Protein AF-A0A2S9GBN4-F1 (afdb_monomer_lite)

Foldseek 3Di:
DVVVVVVLVVLVVCLLVCLPPVDDPDDSVVSSVVSVVVVVVVVVVVVVCCVVLVVVCVVVNVVVSVVVVVVVVVVVVVVVVPDPD

Sequence (85 aa):
NAVEWFDFAIYGFLATFIAAHFFPSGNETAALLNTFAIFAAAVFMRPLGGFVFGPLGDRIGRQKVLAIVILLMSAATLCIGLLPT

Structure (mmCIF, N/CA/C/O backbone):
data_AF-A0A2S9GBN4-F1
#
_entry.id   AF-A0A2S9GBN4-F1
#
loop_
_atom_site.group_PDB
_atom_site.id
_atom_site.type_symbol
_atom_site.label_atom_id
_atom_site.label_alt_id
_atom_site.label_comp_id
_atom_site.label_asym_id
_atom_site.label_entity_id
_atom_site.label_seq_id
_atom_site.pdbx_PDB_ins_code
_atom_site.Cartn_x
_atom_site.Cartn_y
_atom_site.Cartn_z
_atom_site.occupancy
_atom_site.B_iso_or_equiv
_atom_site.auth_seq_id
_atom_site.auth_comp_id
_atom_site.auth_asym_id
_atom_site.auth_atom_id
_atom_site.pdbx_PDB_model_num
ATOM 1 N N . ASN A 1 1 ? 4.222 5.862 10.419 1.00 54.38 1 ASN A N 1
ATOM 2 C CA . ASN A 1 1 ? 4.850 6.473 9.225 1.00 54.38 1 ASN A CA 1
ATOM 3 C C . ASN A 1 1 ? 6.151 5.817 8.775 1.00 5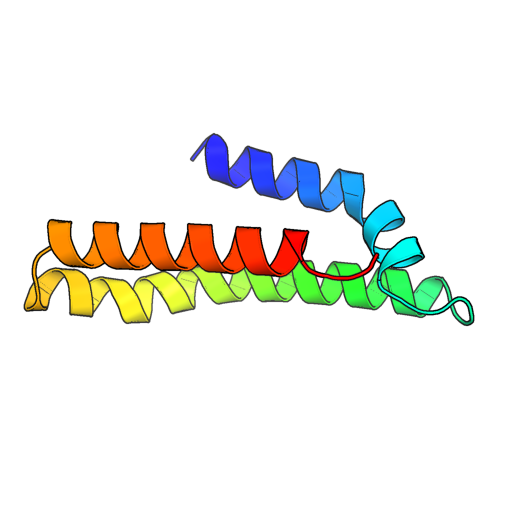4.38 1 ASN A C 1
ATOM 5 O O . ASN A 1 1 ? 6.301 5.682 7.577 1.00 54.38 1 ASN A O 1
ATOM 9 N N . ALA A 1 2 ? 7.078 5.380 9.642 1.00 62.50 2 ALA A N 1
ATOM 10 C CA . ALA A 1 2 ? 8.354 4.790 9.183 1.00 62.50 2 ALA A CA 1
ATOM 11 C C . ALA A 1 2 ? 8.192 3.601 8.207 1.00 62.50 2 ALA A C 1
ATOM 13 O O . ALA A 1 2 ? 8.892 3.531 7.206 1.00 62.50 2 ALA A O 1
ATOM 14 N N . VAL A 1 3 ? 7.217 2.721 8.459 1.00 64.12 3 VAL A N 1
ATOM 15 C CA . VAL A 1 3 ? 6.933 1.549 7.610 1.00 64.12 3 VAL A CA 1
ATOM 16 C C . VAL A 1 3 ? 6.446 1.941 6.206 1.00 64.12 3 VAL A C 1
ATOM 18 O O . VAL A 1 3 ? 6.899 1.369 5.226 1.00 64.12 3 VAL A O 1
ATOM 21 N N . GLU A 1 4 ? 5.592 2.961 6.073 1.00 64.44 4 GLU A N 1
ATOM 22 C CA . GLU A 1 4 ? 5.130 3.431 4.753 1.00 64.44 4 GLU A CA 1
ATOM 23 C C . GLU A 1 4 ? 6.249 4.054 3.916 1.00 64.44 4 GLU A C 1
ATOM 25 O O . GLU A 1 4 ? 6.255 3.910 2.695 1.00 64.44 4 GLU A O 1
ATOM 30 N N . TRP A 1 5 ? 7.159 4.787 4.562 1.00 70.25 5 TRP A N 1
ATOM 31 C CA . TRP A 1 5 ? 8.314 5.385 3.891 1.00 70.25 5 TRP A CA 1
ATOM 32 C C . TRP A 1 5 ? 9.333 4.323 3.478 1.00 70.25 5 TRP A C 1
ATOM 34 O O . TRP A 1 5 ? 9.960 4.455 2.430 1.00 70.25 5 TRP A O 1
ATOM 44 N N . PHE A 1 6 ? 9.457 3.259 4.271 1.00 76.00 6 PHE A N 1
ATOM 45 C CA . PHE A 1 6 ? 10.296 2.109 3.961 1.00 76.00 6 PHE A CA 1
ATOM 46 C C . PHE A 1 6 ? 9.799 1.353 2.721 1.00 76.00 6 PHE A C 1
ATOM 48 O O . PHE A 1 6 ? 10.584 1.131 1.801 1.00 76.00 6 PHE A O 1
ATOM 55 N N . ASP A 1 7 ? 8.497 1.056 2.639 1.00 72.12 7 ASP A N 1
ATOM 56 C CA . ASP A 1 7 ? 7.897 0.412 1.459 1.00 72.12 7 ASP A CA 1
ATOM 57 C C . ASP A 1 7 ? 8.092 1.247 0.188 1.00 72.12 7 ASP A C 1
ATOM 59 O O . ASP A 1 7 ? 8.457 0.717 -0.861 1.00 72.12 7 ASP A O 1
ATOM 63 N N . PHE A 1 8 ? 7.918 2.570 0.271 1.00 70.12 8 PHE A N 1
ATOM 64 C CA . PHE A 1 8 ? 8.149 3.446 -0.877 1.00 70.12 8 PHE A CA 1
ATOM 65 C C . PHE A 1 8 ? 9.610 3.485 -1.326 1.00 70.12 8 PHE A C 1
ATOM 67 O O . PHE A 1 8 ? 9.876 3.472 -2.529 1.00 70.12 8 PHE A O 1
ATOM 74 N N . ALA A 1 9 ? 10.552 3.517 -0.381 1.00 74.69 9 ALA A N 1
ATOM 75 C CA . ALA A 1 9 ? 11.975 3.508 -0.694 1.00 74.69 9 ALA A CA 1
ATOM 76 C C . ALA A 1 9 ? 12.393 2.193 -1.372 1.00 74.69 9 ALA A C 1
ATOM 78 O O . ALA A 1 9 ? 13.109 2.221 -2.374 1.00 74.69 9 ALA A O 1
ATOM 79 N N . ILE A 1 10 ? 11.899 1.053 -0.874 1.00 78.00 10 ILE A N 1
ATOM 80 C CA . ILE A 1 10 ? 12.158 -0.258 -1.480 1.00 78.00 10 ILE A CA 1
ATOM 81 C C . ILE A 1 10 ? 11.550 -0.337 -2.877 1.00 78.00 10 ILE A C 1
ATOM 83 O O . ILE A 1 10 ? 12.233 -0.778 -3.797 1.00 78.00 10 ILE A O 1
ATOM 87 N N . TYR A 1 11 ? 10.310 0.122 -3.064 1.00 74.50 11 TYR A N 1
ATOM 88 C CA . TYR A 1 11 ? 9.649 0.070 -4.370 1.00 74.50 11 TYR A CA 1
ATOM 89 C C . TYR A 1 11 ? 10.398 0.891 -5.428 1.00 74.50 11 TYR A C 1
ATOM 91 O O . TYR A 1 11 ? 10.575 0.433 -6.554 1.00 74.50 11 TYR A O 1
ATOM 99 N N . GLY A 1 12 ? 10.891 2.079 -5.061 1.00 72.69 12 GLY A N 1
ATOM 100 C CA . GLY A 1 12 ? 11.724 2.899 -5.942 1.00 72.69 12 GLY A CA 1
ATOM 101 C C . GLY A 1 12 ? 13.066 2.244 -6.280 1.00 72.69 12 GLY A C 1
ATOM 102 O O . GLY A 1 12 ? 13.497 2.292 -7.430 1.00 72.69 12 GLY A O 1
ATOM 103 N N . PHE A 1 13 ? 13.705 1.588 -5.306 1.00 76.62 13 PHE A N 1
ATOM 104 C CA . PHE A 1 13 ? 14.975 0.886 -5.512 1.00 76.62 13 PHE A CA 1
ATOM 105 C C . PHE A 1 13 ? 14.820 -0.376 -6.379 1.00 76.62 13 PHE A C 1
ATOM 107 O O . PHE A 1 13 ? 15.660 -0.643 -7.236 1.00 76.62 13 PHE A O 1
ATOM 114 N N . LEU A 1 14 ? 13.732 -1.131 -6.197 1.00 75.69 14 LEU A N 1
ATOM 115 C CA . LEU A 1 14 ? 13.434 -2.346 -6.965 1.00 75.69 14 LEU A CA 1
ATOM 116 C C . LEU A 1 14 ? 12.730 -2.080 -8.302 1.00 75.69 14 LEU A C 1
ATOM 118 O O . LEU A 1 14 ? 12.503 -3.029 -9.049 1.00 75.69 14 LEU A O 1
ATOM 122 N N . ALA A 1 15 ? 12.388 -0.833 -8.634 1.00 72.25 15 ALA A N 1
ATOM 123 C CA . ALA A 1 15 ? 11.597 -0.513 -9.823 1.00 72.25 15 ALA A CA 1
ATOM 124 C C . ALA A 1 15 ? 12.214 -1.061 -11.125 1.00 72.25 15 ALA A C 1
ATOM 126 O O . ALA A 1 15 ? 11.504 -1.577 -11.983 1.00 72.25 15 ALA A O 1
ATOM 127 N N . THR A 1 16 ? 13.540 -1.015 -11.265 1.00 67.06 16 THR A N 1
ATOM 128 C CA . THR A 1 16 ? 14.249 -1.565 -12.434 1.00 67.06 16 THR A CA 1
ATOM 129 C C . THR A 1 16 ? 14.195 -3.094 -12.496 1.00 67.06 16 THR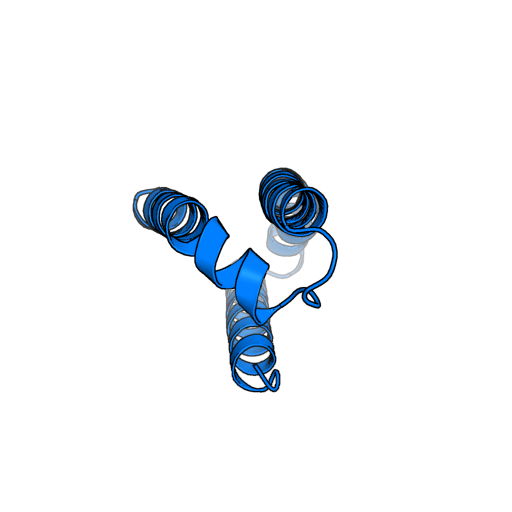 A C 1
ATOM 131 O O . THR A 1 16 ? 14.045 -3.654 -13.578 1.00 67.06 16 THR A O 1
ATOM 134 N N . PHE A 1 17 ? 14.249 -3.775 -11.347 1.00 70.25 17 PHE A N 1
ATOM 135 C CA . PHE A 1 17 ? 14.091 -5.230 -11.250 1.00 70.25 17 PHE A CA 1
ATOM 136 C C . PHE A 1 17 ? 12.657 -5.675 -11.551 1.00 70.25 17 PHE A C 1
ATOM 138 O O . PHE A 1 17 ? 12.457 -6.642 -12.283 1.00 70.25 17 PHE A O 1
ATOM 145 N N . ILE A 1 18 ? 11.660 -4.948 -11.035 1.00 70.88 18 ILE A N 1
ATOM 146 C CA . ILE A 1 18 ? 10.241 -5.197 -11.322 1.00 70.88 18 ILE A CA 1
ATOM 147 C C . ILE A 1 18 ? 9.977 -5.004 -12.818 1.00 70.88 18 ILE A C 1
ATOM 149 O O . ILE A 1 18 ? 9.363 -5.865 -13.442 1.00 70.88 18 ILE A O 1
ATOM 153 N N . ALA A 1 19 ? 10.499 -3.929 -13.416 1.00 67.69 19 ALA A N 1
ATOM 154 C CA . ALA A 1 19 ? 10.348 -3.660 -14.842 1.00 67.69 19 ALA A CA 1
ATOM 155 C C . ALA A 1 19 ? 10.889 -4.803 -15.722 1.00 67.69 19 ALA A C 1
ATOM 157 O O . ALA A 1 19 ? 10.253 -5.156 -16.710 1.00 67.69 19 ALA A O 1
ATOM 158 N N . ALA A 1 20 ? 12.033 -5.389 -15.356 1.00 65.06 20 ALA A N 1
ATOM 159 C CA . ALA A 1 20 ? 12.691 -6.436 -16.139 1.00 65.06 20 ALA A CA 1
ATOM 160 C C . ALA A 1 20 ? 12.044 -7.828 -16.003 1.00 65.06 20 ALA A C 1
ATOM 162 O O . ALA A 1 20 ? 12.070 -8.598 -16.959 1.00 65.06 20 ALA A O 1
ATOM 163 N N . HIS A 1 21 ? 11.479 -8.158 -14.835 1.00 67.25 21 HIS A N 1
ATOM 164 C CA . HIS A 1 21 ? 10.877 -9.474 -14.573 1.00 67.25 21 HIS A CA 1
ATOM 165 C C . HIS A 1 21 ? 9.368 -9.532 -14.840 1.00 67.25 21 HIS A C 1
ATOM 167 O O . HIS A 1 21 ? 8.868 -10.558 -15.287 1.00 67.25 21 HIS A O 1
ATOM 173 N N . PHE A 1 22 ? 8.625 -8.449 -14.591 1.00 66.44 22 PHE A N 1
ATOM 174 C CA . PHE A 1 22 ? 7.166 -8.448 -14.758 1.00 66.44 22 PHE A CA 1
ATOM 175 C C . PHE A 1 22 ? 6.692 -8.006 -16.149 1.00 66.44 22 PHE A C 1
ATOM 177 O O . PHE A 1 22 ? 5.528 -8.233 -16.481 1.00 66.44 22 PHE A O 1
ATOM 184 N N . PHE A 1 23 ? 7.549 -7.387 -16.973 1.00 65.44 23 PHE A N 1
ATOM 185 C CA . PHE A 1 23 ? 7.176 -6.935 -18.317 1.00 65.44 23 PHE A CA 1
ATOM 186 C C . PHE A 1 23 ? 8.066 -7.568 -19.402 1.00 65.44 23 PHE A C 1
ATOM 188 O O . PHE A 1 23 ? 9.280 -7.646 -19.229 1.00 65.44 23 PHE A O 1
ATOM 195 N N . PRO A 1 24 ? 7.488 -8.018 -20.535 1.00 59.78 24 PRO A N 1
ATOM 196 C CA . PRO A 1 24 ? 8.225 -8.726 -21.580 1.00 59.78 24 PRO A CA 1
ATOM 197 C C . PRO A 1 24 ? 9.295 -7.848 -22.246 1.00 59.78 24 PRO A C 1
ATOM 199 O O . PRO A 1 24 ? 9.085 -6.663 -22.520 1.00 59.78 24 PRO A O 1
ATOM 202 N N . SER A 1 25 ? 10.439 -8.464 -22.552 1.00 55.25 25 SER A N 1
ATOM 203 C CA . SER A 1 25 ? 11.589 -7.845 -23.209 1.00 55.25 25 SER A CA 1
ATOM 204 C C . SER A 1 25 ? 11.249 -7.429 -24.646 1.00 55.25 25 SER A C 1
ATOM 206 O O . SER A 1 25 ? 11.171 -8.240 -25.565 1.00 55.25 25 SER A O 1
ATOM 208 N N . GLY A 1 26 ? 11.027 -6.130 -24.841 1.00 61.75 26 GLY A N 1
ATOM 209 C CA . GLY A 1 26 ? 10.734 -5.549 -26.156 1.00 61.75 26 GLY A CA 1
ATOM 210 C C . GLY A 1 26 ? 10.746 -4.021 -26.180 1.00 61.75 26 GLY A C 1
ATOM 211 O O . GLY A 1 26 ? 11.053 -3.432 -27.213 1.00 61.75 26 GLY A O 1
ATOM 212 N N . ASN A 1 27 ? 10.465 -3.365 -25.046 1.00 65.62 27 ASN A N 1
ATOM 213 C CA . ASN A 1 27 ? 10.602 -1.915 -24.892 1.00 65.62 27 ASN A CA 1
ATOM 214 C C . ASN A 1 27 ? 10.878 -1.547 -23.420 1.00 65.62 27 ASN A C 1
ATOM 216 O O . ASN A 1 27 ? 9.953 -1.337 -22.633 1.00 65.62 27 ASN A O 1
ATOM 220 N N . GLU A 1 28 ? 12.158 -1.482 -23.042 1.00 66.88 28 GLU A N 1
ATOM 221 C CA . GLU A 1 28 ? 12.614 -1.184 -21.671 1.00 66.88 28 GLU A CA 1
ATOM 222 C C . GLU A 1 28 ? 12.056 0.144 -21.136 1.00 66.88 28 GLU A C 1
ATOM 224 O O . GLU A 1 28 ? 11.718 0.258 -19.957 1.00 66.88 28 GLU A O 1
ATOM 229 N N . THR A 1 29 ? 11.876 1.138 -22.011 1.00 72.88 29 THR A N 1
ATOM 230 C CA . THR A 1 29 ? 11.297 2.433 -21.636 1.00 72.88 29 THR A CA 1
ATOM 231 C C . THR A 1 29 ? 9.829 2.298 -21.227 1.00 72.88 29 THR A C 1
ATOM 233 O O . THR A 1 29 ? 9.406 2.915 -20.250 1.00 72.88 29 THR A O 1
ATOM 236 N N . ALA A 1 30 ? 9.052 1.461 -21.922 1.00 72.25 30 ALA A N 1
ATOM 237 C CA . ALA A 1 30 ? 7.649 1.212 -21.587 1.00 72.25 30 ALA A CA 1
ATOM 238 C C . ALA A 1 30 ? 7.494 0.402 -20.286 1.00 72.25 30 ALA A C 1
ATOM 240 O O . ALA A 1 30 ? 6.603 0.690 -19.489 1.00 72.25 30 ALA A O 1
ATOM 241 N N . ALA A 1 31 ? 8.382 -0.565 -20.032 1.00 70.31 31 ALA A N 1
ATOM 242 C CA . ALA A 1 31 ? 8.392 -1.348 -18.793 1.00 70.31 31 ALA A CA 1
ATOM 243 C C . ALA A 1 31 ? 8.704 -0.482 -17.557 1.00 70.31 31 ALA A C 1
ATOM 245 O O . ALA A 1 31 ? 8.035 -0.585 -16.521 1.00 70.31 31 ALA A O 1
ATOM 246 N N . LEU A 1 32 ? 9.675 0.428 -17.681 1.00 72.94 32 LEU A N 1
ATOM 247 C CA . LEU A 1 32 ? 10.007 1.379 -16.621 1.00 72.94 32 LEU A CA 1
ATOM 248 C C . LEU A 1 32 ? 8.849 2.359 -16.371 1.00 72.94 32 LEU A C 1
ATOM 250 O O . LEU A 1 32 ? 8.473 2.600 -15.223 1.00 72.94 32 LEU A O 1
ATOM 254 N N . LEU A 1 33 ? 8.231 2.869 -17.444 1.00 79.06 33 LEU A N 1
ATOM 255 C CA . LEU A 1 33 ? 7.081 3.770 -17.357 1.00 79.06 33 LEU A CA 1
ATOM 256 C C . LEU A 1 33 ? 5.876 3.096 -16.685 1.00 79.06 33 LEU A C 1
ATOM 258 O O . LEU A 1 33 ? 5.239 3.704 -15.828 1.00 79.06 33 LEU A O 1
ATOM 262 N N . ASN A 1 34 ? 5.604 1.829 -17.008 1.00 75.06 34 ASN A N 1
ATOM 263 C CA . ASN A 1 34 ? 4.554 1.048 -16.354 1.00 75.06 34 ASN A CA 1
ATOM 264 C C . ASN A 1 34 ? 4.844 0.829 -14.866 1.00 75.06 34 ASN A C 1
ATOM 266 O O . ASN A 1 34 ? 3.936 0.940 -14.045 1.00 75.06 34 ASN A O 1
ATOM 270 N N . THR A 1 35 ? 6.100 0.581 -14.495 1.00 76.19 35 THR A N 1
ATOM 271 C CA . THR A 1 35 ? 6.480 0.422 -13.083 1.00 76.19 35 THR A CA 1
ATOM 272 C C . THR A 1 35 ? 6.267 1.719 -12.296 1.00 76.19 35 THR A C 1
ATOM 274 O O . THR A 1 35 ? 5.704 1.698 -11.199 1.00 76.19 35 THR A O 1
ATOM 277 N N . PHE A 1 36 ? 6.612 2.872 -12.878 1.00 79.06 36 PHE A N 1
ATOM 278 C CA . PHE A 1 36 ? 6.290 4.173 -12.283 1.00 79.06 36 PHE A CA 1
ATOM 279 C C . PHE A 1 36 ? 4.785 4.462 -12.252 1.00 79.06 36 PHE A C 1
ATOM 281 O O . PHE A 1 36 ? 4.304 5.057 -11.287 1.00 79.06 36 PHE A O 1
ATOM 288 N N . ALA A 1 37 ? 4.023 4.024 -13.256 1.00 82.06 37 ALA A N 1
ATOM 289 C CA . ALA A 1 37 ? 2.569 4.163 -13.262 1.00 82.06 37 ALA A CA 1
ATOM 290 C C . ALA A 1 37 ? 1.913 3.344 -12.138 1.00 82.06 37 ALA A C 1
ATOM 292 O O . ALA A 1 37 ? 1.015 3.848 -11.462 1.00 82.06 37 ALA A O 1
ATOM 293 N N . ILE A 1 38 ? 2.396 2.123 -11.876 1.00 81.88 38 ILE A N 1
ATOM 294 C CA . ILE A 1 38 ? 1.942 1.305 -10.740 1.00 81.88 38 ILE A CA 1
ATOM 295 C C . ILE A 1 38 ? 2.289 1.993 -9.411 1.00 81.88 38 ILE A C 1
ATOM 297 O O . ILE A 1 38 ? 1.443 2.063 -8.517 1.00 81.88 38 ILE A O 1
ATOM 301 N N . PHE A 1 39 ? 3.490 2.570 -9.292 1.00 79.31 39 PHE A N 1
ATOM 302 C CA . PHE A 1 39 ? 3.872 3.355 -8.115 1.00 79.31 39 PHE A CA 1
ATOM 303 C C . PHE A 1 39 ? 2.949 4.566 -7.899 1.00 79.31 39 PHE A C 1
ATOM 305 O O . PHE A 1 39 ? 2.454 4.783 -6.792 1.00 79.31 39 PHE A O 1
ATOM 312 N N . ALA A 1 40 ? 2.654 5.325 -8.958 1.00 83.06 40 ALA A N 1
ATOM 313 C CA . ALA A 1 40 ? 1.722 6.446 -8.892 1.00 83.06 40 ALA A CA 1
ATOM 314 C C . ALA A 1 40 ? 0.318 5.981 -8.474 1.00 83.06 40 ALA A C 1
ATOM 316 O O . ALA A 1 40 ? -0.289 6.580 -7.585 1.00 83.06 40 ALA A O 1
ATOM 317 N N . ALA A 1 41 ? -0.176 4.876 -9.039 1.00 83.50 41 ALA A N 1
ATOM 318 C CA . ALA A 1 41 ? -1.457 4.291 -8.657 1.00 83.50 41 ALA A CA 1
ATOM 319 C C . ALA A 1 41 ? -1.495 3.917 -7.164 1.00 83.50 41 ALA A C 1
ATOM 321 O O . ALA A 1 41 ? -2.483 4.212 -6.491 1.00 83.50 41 ALA A O 1
ATOM 322 N N . ALA A 1 42 ? -0.412 3.364 -6.606 1.00 79.69 42 ALA A N 1
ATOM 323 C CA . ALA A 1 42 ? -0.327 3.047 -5.179 1.00 79.69 42 ALA A CA 1
ATOM 324 C C . ALA A 1 42 ? -0.494 4.287 -4.276 1.00 79.69 42 ALA A C 1
ATOM 326 O O . ALA A 1 42 ? -1.123 4.196 -3.218 1.00 79.69 42 ALA A O 1
ATOM 327 N N . VAL A 1 43 ? -0.011 5.461 -4.703 1.00 80.31 43 VAL A N 1
ATOM 328 C CA . VAL A 1 43 ? -0.222 6.730 -3.979 1.00 80.31 43 VAL A CA 1
ATOM 329 C C . VAL A 1 43 ? -1.702 7.126 -3.969 1.00 80.31 43 VAL A C 1
ATOM 331 O O . VAL A 1 43 ? -2.200 7.556 -2.931 1.00 80.31 43 VAL A O 1
ATOM 334 N N . PHE A 1 44 ? -2.429 6.922 -5.073 1.00 84.50 44 PHE A N 1
ATOM 335 C CA . PHE A 1 44 ? -3.878 7.170 -5.146 1.00 84.50 44 PHE A CA 1
ATOM 336 C C . PHE A 1 44 ? -4.711 6.151 -4.359 1.00 84.50 44 PHE A C 1
ATOM 338 O O . PHE A 1 44 ? -5.768 6.493 -3.824 1.00 84.50 44 PHE A O 1
ATOM 345 N N . MET A 1 45 ? -4.239 4.911 -4.235 1.00 82.81 45 MET A N 1
ATOM 346 C CA . MET A 1 45 ? -4.941 3.878 -3.468 1.00 82.81 45 MET A CA 1
ATOM 347 C C . MET A 1 45 ? -4.988 4.182 -1.964 1.00 82.81 45 MET A C 1
ATOM 349 O O . MET A 1 45 ? -5.900 3.720 -1.282 1.00 82.81 45 MET A O 1
ATOM 353 N N . ARG A 1 46 ? -4.067 4.995 -1.431 1.00 81.38 46 ARG A N 1
ATOM 354 C CA . ARG A 1 46 ? -4.050 5.390 -0.010 1.00 81.38 46 ARG A CA 1
ATOM 355 C C . ARG A 1 46 ? -5.251 6.247 0.422 1.00 81.38 46 ARG A C 1
ATOM 357 O O . ARG A 1 46 ? -5.945 5.834 1.354 1.00 81.38 46 ARG A O 1
ATOM 364 N N . PRO A 1 47 ? -5.560 7.395 -0.217 1.00 85.25 47 PRO A N 1
ATOM 365 C CA . PRO A 1 47 ? -6.760 8.163 0.112 1.00 85.25 47 PRO A CA 1
ATOM 366 C C . PRO A 1 47 ? -8.037 7.364 -0.161 1.00 85.25 47 PRO A C 1
ATOM 368 O O . PRO A 1 47 ? -8.985 7.456 0.618 1.00 85.25 47 PRO A O 1
ATOM 371 N N . LEU A 1 48 ? -8.047 6.520 -1.198 1.00 86.19 48 LEU A N 1
ATOM 372 C CA . LEU A 1 48 ? -9.184 5.646 -1.487 1.00 86.19 48 LEU A CA 1
ATOM 373 C C . LEU A 1 48 ? -9.406 4.608 -0.374 1.00 86.19 48 LEU A C 1
ATOM 375 O O . LEU A 1 48 ? -10.531 4.420 0.083 1.00 86.19 48 LEU A O 1
ATOM 379 N N . GLY A 1 49 ? -8.334 3.982 0.116 1.00 79.88 49 GLY A N 1
ATOM 380 C CA . GLY A 1 49 ? -8.386 3.054 1.242 1.00 79.88 49 GLY A CA 1
ATOM 381 C C . GLY A 1 49 ? -8.902 3.727 2.514 1.00 79.88 49 GLY A C 1
ATOM 382 O O . GLY A 1 49 ? -9.792 3.192 3.171 1.00 79.88 49 GLY A O 1
ATOM 383 N N . GLY A 1 50 ? -8.428 4.935 2.827 1.00 80.62 50 GLY A N 1
ATOM 384 C CA . GLY A 1 50 ? -8.942 5.718 3.956 1.00 80.62 50 GLY A CA 1
ATOM 385 C C . GLY A 1 50 ? -10.422 6.087 3.813 1.00 80.62 50 GLY A C 1
ATOM 386 O O . GLY A 1 50 ? -11.174 6.003 4.783 1.00 80.62 50 GLY A O 1
ATOM 387 N N . PHE A 1 51 ? -10.863 6.427 2.601 1.00 85.81 51 PHE A N 1
ATOM 388 C CA . PHE A 1 51 ? -12.258 6.765 2.316 1.00 85.81 51 PHE A CA 1
ATOM 389 C C . PHE A 1 51 ? -13.204 5.562 2.432 1.00 85.81 51 PHE A C 1
ATOM 391 O O . PHE A 1 51 ? -14.330 5.715 2.896 1.00 85.81 51 PHE A O 1
ATOM 398 N N . VAL A 1 52 ? -12.761 4.363 2.042 1.00 83.81 52 VAL A N 1
ATOM 399 C CA . VAL A 1 52 ? -13.581 3.142 2.112 1.00 83.81 52 VAL A CA 1
ATOM 400 C C . VAL A 1 52 ? -13.541 2.522 3.511 1.00 83.81 52 VAL A C 1
ATOM 402 O O . VAL A 1 52 ? -14.587 2.233 4.093 1.00 83.81 52 VAL A O 1
ATOM 405 N N . PHE A 1 53 ? -12.349 2.332 4.082 1.00 80.75 53 PHE A N 1
ATOM 406 C CA . PHE A 1 53 ? -12.177 1.657 5.372 1.00 80.75 53 PHE A CA 1
ATOM 407 C C . PHE A 1 53 ? -12.412 2.576 6.580 1.00 80.75 53 PHE A C 1
ATOM 409 O O . PHE A 1 53 ? -12.688 2.068 7.666 1.00 80.75 53 PHE A O 1
ATOM 416 N N . GLY A 1 54 ? -12.366 3.902 6.416 1.00 81.62 54 GLY A N 1
ATOM 417 C CA . GLY A 1 54 ? -12.666 4.868 7.480 1.00 81.62 54 GLY A CA 1
ATOM 418 C C . GLY A 1 54 ? -14.114 4.767 7.981 1.00 81.62 54 GLY A C 1
ATOM 419 O O . GLY A 1 54 ? -14.326 4.365 9.125 1.00 81.62 54 GLY A O 1
ATOM 420 N N . PRO A 1 55 ? -15.127 5.014 7.127 1.00 83.94 55 PRO A N 1
ATOM 421 C CA . PRO A 1 55 ? -16.537 4.893 7.503 1.00 83.94 55 PRO A CA 1
ATOM 422 C C . PRO A 1 55 ? -16.937 3.463 7.895 1.00 83.94 55 PRO A C 1
ATOM 424 O O . PRO A 1 55 ? -17.808 3.266 8.746 1.00 83.94 55 PRO A O 1
ATOM 427 N N . LEU A 1 56 ? -16.300 2.447 7.295 1.00 80.31 56 LEU A N 1
ATOM 428 C CA . LEU A 1 56 ? -16.484 1.051 7.705 1.00 80.31 56 LEU A CA 1
ATOM 429 C C . LEU A 1 56 ? -15.980 0.812 9.137 1.00 80.31 56 LEU A C 1
ATOM 431 O O . LEU A 1 56 ? -16.621 0.080 9.894 1.00 80.31 56 LEU A O 1
ATOM 435 N N . GLY A 1 57 ? -14.854 1.426 9.514 1.00 80.06 57 GLY A N 1
ATOM 436 C CA . GLY A 1 57 ? -14.271 1.348 10.857 1.00 80.06 57 GLY A CA 1
ATOM 437 C C . GLY A 1 57 ? -15.196 1.911 11.928 1.00 80.06 57 GLY A C 1
ATOM 438 O O . GLY A 1 57 ? -15.332 1.308 12.996 1.00 80.06 57 GLY A O 1
ATOM 439 N N . ASP A 1 58 ? -15.887 3.001 11.602 1.00 81.50 58 ASP A N 1
ATOM 440 C CA . ASP A 1 58 ? -16.828 3.670 12.503 1.00 81.50 58 ASP A CA 1
ATOM 441 C C . ASP A 1 58 ? -18.162 2.915 12.637 1.00 81.50 58 ASP A C 1
ATOM 443 O O . ASP A 1 58 ? -18.778 2.943 13.701 1.00 81.50 58 ASP A O 1
ATOM 447 N N . ARG A 1 59 ? -18.599 2.181 11.600 1.00 84.75 59 ARG A N 1
ATOM 448 C CA . ARG A 1 59 ? -19.853 1.397 11.631 1.00 84.75 59 ARG A CA 1
ATOM 449 C C . ARG A 1 59 ? -19.715 -0.013 12.204 1.00 84.75 59 ARG A C 1
ATOM 451 O O . ARG A 1 59 ? -20.621 -0.480 12.886 1.00 84.75 59 ARG A O 1
ATOM 458 N N . ILE A 1 60 ? -18.632 -0.719 11.881 1.00 82.62 60 ILE A N 1
ATOM 459 C CA . ILE A 1 60 ? -18.475 -2.164 12.159 1.00 82.62 60 ILE A CA 1
ATOM 460 C C . ILE A 1 60 ? -17.527 -2.404 13.352 1.00 82.62 60 ILE A C 1
ATOM 462 O O . ILE A 1 60 ? -17.460 -3.508 13.900 1.00 82.62 60 ILE A O 1
ATOM 466 N N . GLY A 1 61 ? -16.827 -1.355 13.794 1.00 81.88 61 GLY A N 1
ATOM 467 C CA . GLY A 1 61 ? -15.861 -1.382 14.884 1.00 81.88 61 GLY A CA 1
ATOM 468 C C . GLY A 1 61 ? -14.424 -1.495 14.374 1.00 81.88 61 GLY A C 1
ATOM 469 O O . GLY A 1 61 ? -14.088 -2.365 13.565 1.00 81.88 61 GLY A O 1
ATOM 470 N N . ARG A 1 62 ? -13.548 -0.633 14.906 1.00 84.25 62 ARG A N 1
ATOM 471 C CA . ARG A 1 62 ? -12.154 -0.462 14.453 1.00 84.25 62 ARG A CA 1
ATOM 472 C C . ARG A 1 62 ? -11.355 -1.771 14.456 1.00 84.25 62 ARG A C 1
ATOM 474 O O . ARG A 1 62 ? -10.607 -2.020 13.521 1.00 84.25 62 ARG A O 1
ATOM 481 N N . GLN A 1 63 ? -11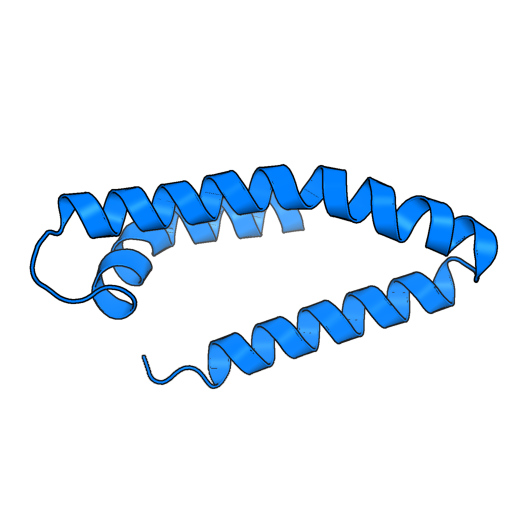.554 -2.642 15.449 1.00 83.94 63 GLN A N 1
ATOM 482 C CA . GLN A 1 63 ? -10.838 -3.923 15.546 1.00 83.94 63 GLN A CA 1
ATOM 483 C C . GLN A 1 63 ? -11.161 -4.882 14.388 1.00 83.94 63 GLN A C 1
ATOM 485 O O . GLN A 1 63 ? -10.257 -5.522 13.855 1.00 83.94 63 GLN A O 1
ATOM 490 N N . LYS A 1 64 ? -12.431 -4.973 13.971 1.00 84.62 64 LYS A N 1
ATOM 491 C CA . LYS A 1 64 ? -12.837 -5.863 12.869 1.00 84.62 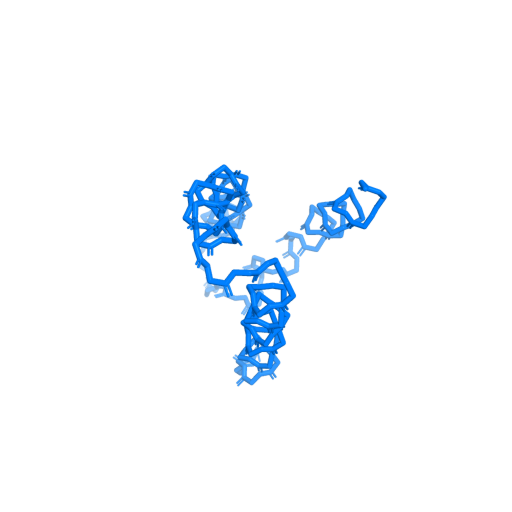64 LYS A CA 1
ATOM 492 C C . LYS A 1 64 ? -12.298 -5.367 11.534 1.00 84.62 64 LYS A C 1
ATOM 494 O O . LYS A 1 64 ? -11.821 -6.161 10.732 1.00 84.62 64 LYS A O 1
ATOM 499 N N . VAL A 1 65 ? -12.327 -4.054 11.321 1.00 86.38 65 VAL A N 1
ATOM 500 C CA . VAL A 1 65 ? -11.797 -3.451 10.094 1.00 86.38 65 VAL A CA 1
ATOM 501 C C . VAL A 1 65 ? -10.282 -3.588 10.019 1.00 86.38 65 VAL A C 1
ATOM 503 O O . VAL A 1 65 ? -9.775 -3.961 8.968 1.00 86.38 65 VAL A O 1
ATOM 506 N N . LEU A 1 66 ? -9.564 -3.404 11.131 1.00 85.44 66 LEU A N 1
ATOM 507 C CA . LEU A 1 66 ? -8.125 -3.675 11.179 1.00 85.44 66 LEU A CA 1
ATOM 508 C C . LEU A 1 66 ? -7.807 -5.136 10.829 1.00 85.44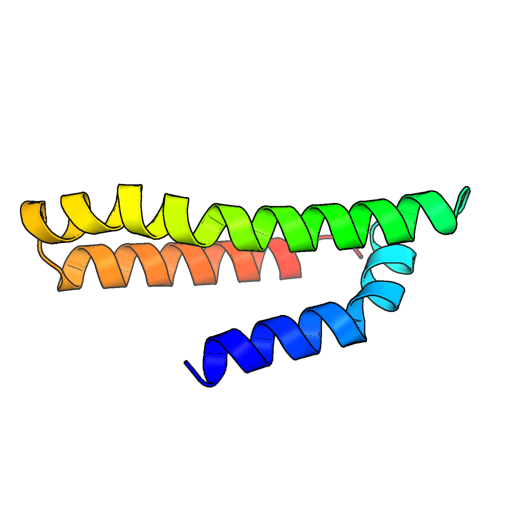 66 LEU A C 1
ATOM 510 O O . LEU A 1 66 ? -6.912 -5.378 10.026 1.00 85.44 66 LEU A O 1
ATOM 514 N N . ALA A 1 67 ? -8.563 -6.103 11.358 1.00 88.56 67 ALA A N 1
ATOM 515 C CA . ALA A 1 67 ? -8.374 -7.516 11.022 1.00 88.56 67 ALA A CA 1
ATOM 516 C C . ALA A 1 67 ? -8.625 -7.810 9.530 1.00 88.56 67 ALA A C 1
ATOM 518 O O . ALA A 1 67 ? -7.849 -8.536 8.913 1.00 88.56 67 ALA A O 1
ATOM 519 N N . ILE A 1 68 ? -9.668 -7.217 8.936 1.00 87.19 68 ILE A N 1
ATOM 520 C CA . ILE A 1 68 ? -9.955 -7.346 7.499 1.00 87.19 68 ILE A CA 1
ATOM 521 C C . ILE A 1 68 ? -8.812 -6.760 6.670 1.00 87.19 68 ILE A C 1
ATOM 523 O O . ILE A 1 68 ? -8.345 -7.421 5.750 1.00 87.19 68 ILE A O 1
ATOM 527 N N . VAL A 1 69 ? -8.336 -5.557 7.005 1.00 86.12 69 VAL A N 1
ATOM 528 C CA . VAL A 1 69 ? -7.225 -4.912 6.287 1.00 86.12 69 VAL A CA 1
ATOM 529 C C . VAL A 1 69 ? -5.961 -5.771 6.362 1.00 86.12 69 VAL A C 1
ATOM 531 O O . VAL A 1 69 ? -5.323 -5.988 5.337 1.00 86.12 69 VAL A O 1
ATOM 534 N N . ILE A 1 70 ? -5.636 -6.324 7.536 1.00 87.38 70 ILE A N 1
ATOM 535 C CA . ILE A 1 70 ? -4.480 -7.217 7.708 1.00 87.38 70 ILE A CA 1
ATOM 536 C C . ILE A 1 70 ? -4.624 -8.476 6.844 1.00 87.38 70 ILE A C 1
ATOM 538 O O . ILE A 1 70 ? -3.693 -8.815 6.118 1.00 87.38 70 ILE A O 1
ATOM 542 N N . LEU A 1 71 ? -5.787 -9.137 6.865 1.00 90.62 71 LEU A N 1
ATOM 543 C CA . LEU A 1 71 ? -6.043 -10.311 6.021 1.00 90.62 71 LEU A CA 1
ATOM 544 C C . LEU A 1 71 ? -5.910 -9.986 4.531 1.00 90.62 71 LEU A C 1
ATOM 546 O O . LEU A 1 71 ? -5.350 -10.778 3.775 1.00 90.62 71 LEU A O 1
ATOM 550 N N . LEU A 1 72 ? -6.393 -8.816 4.117 1.00 88.25 72 LEU A N 1
ATOM 551 C CA . LEU A 1 72 ? -6.338 -8.355 2.733 1.00 88.25 72 LEU A CA 1
ATOM 552 C C . LEU A 1 72 ? -4.890 -8.079 2.299 1.00 88.25 72 LEU A C 1
ATOM 554 O O . LEU A 1 72 ? -4.491 -8.502 1.215 1.00 88.25 72 LEU A O 1
ATOM 558 N N . MET A 1 73 ? -4.078 -7.462 3.166 1.00 86.69 73 MET A N 1
ATOM 559 C CA . MET A 1 73 ? -2.640 -7.284 2.928 1.00 86.69 73 MET A CA 1
ATOM 560 C C . MET A 1 73 ? -1.916 -8.631 2.831 1.00 86.69 73 MET A C 1
ATOM 562 O O . MET A 1 73 ? -1.177 -8.853 1.876 1.00 86.69 73 MET A O 1
ATOM 566 N N . SER A 1 74 ? -2.154 -9.559 3.764 1.00 87.12 74 SER A N 1
ATOM 567 C CA . SER A 1 74 ? -1.535 -10.891 3.732 1.00 87.12 74 SER A CA 1
ATOM 568 C C . SER A 1 74 ? -1.919 -11.687 2.483 1.00 87.12 74 SER A C 1
ATOM 570 O O . SER A 1 74 ? -1.058 -12.330 1.884 1.00 87.12 74 SER A O 1
ATOM 572 N N . ALA A 1 75 ? -3.184 -11.620 2.060 1.00 91.00 75 ALA A N 1
ATOM 573 C CA . ALA A 1 75 ? -3.650 -12.268 0.838 1.00 91.00 75 ALA A CA 1
ATOM 574 C C . ALA A 1 75 ? -2.985 -11.672 -0.411 1.00 91.00 75 ALA A C 1
ATOM 576 O O . ALA A 1 75 ? -2.523 -12.423 -1.266 1.00 91.00 75 ALA A O 1
ATOM 577 N N . ALA A 1 76 ? -2.869 -10.342 -0.493 1.00 84.56 76 ALA A N 1
ATOM 578 C CA . ALA A 1 76 ? -2.177 -9.677 -1.594 1.00 84.56 76 ALA A CA 1
ATOM 579 C C . ALA A 1 76 ? -0.697 -10.090 -1.667 1.00 84.56 76 ALA A C 1
ATOM 581 O O . ALA A 1 76 ? -0.221 -10.456 -2.740 1.00 84.56 76 ALA A O 1
ATOM 582 N N . THR A 1 77 ? 0.011 -10.116 -0.533 1.00 81.94 77 THR A N 1
ATOM 583 C CA . THR A 1 77 ? 1.409 -10.578 -0.470 1.00 81.94 77 THR A CA 1
ATOM 584 C C . THR A 1 77 ? 1.549 -12.036 -0.904 1.00 81.94 77 THR A C 1
ATOM 586 O O . THR A 1 77 ? 2.481 -12.375 -1.630 1.00 81.94 77 THR A O 1
ATOM 589 N N . LEU A 1 78 ? 0.610 -12.901 -0.512 1.00 87.69 78 LEU A N 1
ATOM 590 C CA . LEU A 1 78 ? 0.598 -14.302 -0.928 1.00 87.69 78 LEU A CA 1
ATOM 591 C C . LEU A 1 78 ? 0.385 -14.427 -2.443 1.00 87.69 78 LEU A C 1
ATOM 593 O O . LEU A 1 78 ? 1.104 -15.182 -3.092 1.00 87.69 78 LEU A O 1
ATOM 597 N N . CYS A 1 79 ? -0.533 -13.652 -3.028 1.00 85.88 79 CYS A N 1
ATOM 598 C CA . CYS A 1 79 ? -0.724 -13.610 -4.479 1.00 85.88 79 CYS A CA 1
ATOM 599 C C . CYS A 1 79 ? 0.533 -13.137 -5.221 1.00 85.88 79 CYS A C 1
ATOM 601 O O . CYS A 1 79 ? 0.872 -13.723 -6.245 1.00 85.88 79 CYS A O 1
ATOM 603 N N . ILE A 1 80 ? 1.241 -12.129 -4.697 1.00 80.94 80 ILE A N 1
ATOM 604 C CA . ILE A 1 80 ? 2.527 -11.674 -5.253 1.00 80.94 80 ILE A CA 1
ATOM 605 C C . ILE A 1 80 ? 3.567 -12.800 -5.203 1.00 80.94 80 ILE A C 1
ATOM 607 O O . ILE A 1 80 ? 4.284 -13.004 -6.174 1.00 80.94 80 ILE A O 1
ATOM 611 N N . GLY A 1 81 ? 3.627 -13.566 -4.111 1.00 82.19 81 GLY A N 1
ATOM 612 C CA . GLY A 1 81 ? 4.542 -14.705 -3.992 1.00 82.19 81 GLY A CA 1
ATOM 613 C C . GLY A 1 81 ? 4.186 -15.908 -4.875 1.00 82.19 81 GLY A C 1
ATOM 614 O O . GLY A 1 81 ? 5.062 -16.709 -5.185 1.00 82.19 81 GLY A O 1
ATOM 615 N N . LEU A 1 82 ? 2.920 -16.047 -5.279 1.00 85.25 82 LEU A N 1
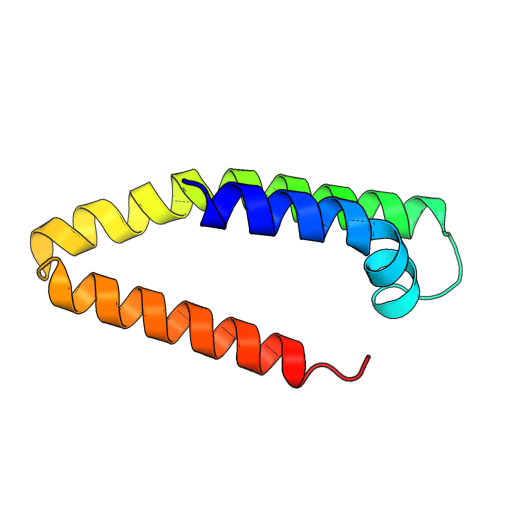ATOM 616 C CA . LEU A 1 82 ? 2.454 -17.106 -6.184 1.00 85.25 82 LEU A CA 1
ATOM 617 C C . LEU A 1 82 ? 2.562 -16.736 -7.669 1.00 85.25 82 LEU A C 1
ATOM 619 O O . LEU A 1 82 ? 2.300 -17.589 -8.520 1.00 85.25 82 LEU A O 1
ATOM 623 N N . LEU A 1 83 ? 2.904 -15.488 -7.998 1.00 78.19 83 LEU A N 1
ATOM 624 C CA . LEU A 1 83 ? 3.132 -15.089 -9.382 1.00 78.19 83 LEU A CA 1
ATOM 625 C C . LEU A 1 83 ? 4.372 -15.820 -9.925 1.00 78.19 83 LEU A C 1
ATOM 627 O O . LEU A 1 83 ? 5.431 -15.751 -9.301 1.00 78.19 83 LEU A O 1
ATOM 631 N N . PRO A 1 84 ? 4.269 -16.513 -11.075 1.00 63.84 84 PRO A N 1
ATOM 632 C CA . PRO A 1 84 ? 5.441 -17.062 -11.741 1.00 63.84 84 PRO A CA 1
ATOM 633 C C . PRO A 1 84 ? 6.261 -15.893 -12.311 1.00 63.84 84 PRO A C 1
ATOM 635 O O . PRO A 1 84 ? 5.870 -15.302 -13.316 1.00 63.84 84 PRO A O 1
ATOM 638 N N . THR A 1 85 ? 7.334 -15.518 -11.610 1.00 53.16 85 THR A N 1
ATOM 639 C CA . THR A 1 85 ? 8.321 -14.490 -12.004 1.00 53.16 85 THR A CA 1
ATOM 640 C C . THR A 1 85 ? 9.288 -14.963 -13.076 1.00 53.16 85 THR A C 1
ATOM 642 O O . THR A 1 85 ? 9.615 -16.173 -13.048 1.00 53.16 85 THR A O 1
#

Radius of gyration: 15.76 Å; chains: 1; bounding box: 35×25×42 Å

pLDDT: mean 77.23, std 8.87, range [53.16, 91.0]

Secondary structure (DSSP, 8-state):
-HHHHHHHHHHHHHHHHHHHHHS-TT-HHHHHHHHHHHHHHHHHHHHHHHHHHHHHHHHH-HHHHHHHHHHHHHHHHHHHHHS--